Protein AF-C6I0G0-F1 (afdb_monomer)

Structure (mmCIF, N/CA/C/O backbone):
data_AF-C6I0G0-F1
#
_entry.id   AF-C6I0G0-F1
#
loop_
_atom_site.group_PDB
_atom_site.id
_atom_site.type_symbol
_atom_site.label_atom_id
_atom_site.label_alt_id
_atom_site.label_comp_id
_atom_site.label_asym_id
_atom_site.label_entity_id
_atom_site.label_seq_id
_atom_site.pdbx_PDB_ins_code
_atom_site.Cartn_x
_atom_site.Cartn_y
_atom_site.Cartn_z
_atom_site.occupancy
_atom_site.B_iso_or_equiv
_atom_site.auth_seq_id
_atom_site.auth_comp_id
_atom_site.auth_asym_id
_atom_site.auth_atom_id
_atom_site.pdbx_PDB_model_num
ATOM 1 N N . MET A 1 1 ? 32.672 -27.893 -0.783 1.00 41.75 1 MET A N 1
ATOM 2 C CA . MET A 1 1 ? 32.101 -26.667 -1.380 1.00 41.75 1 MET A CA 1
ATOM 3 C C . MET A 1 1 ? 30.596 -26.681 -1.154 1.00 41.75 1 MET A C 1
ATOM 5 O O . MET A 1 1 ? 29.932 -27.560 -1.688 1.00 41.75 1 MET A O 1
ATOM 9 N N . ASN A 1 2 ? 30.075 -25.814 -0.280 1.00 43.62 2 ASN A N 1
ATOM 10 C CA . ASN A 1 2 ? 28.666 -25.838 0.121 1.00 43.62 2 ASN A CA 1
ATOM 11 C C . ASN A 1 2 ? 27.775 -25.092 -0.877 1.00 43.62 2 ASN A C 1
ATOM 13 O O . ASN A 1 2 ? 28.069 -23.967 -1.260 1.00 43.62 2 ASN A O 1
ATOM 17 N N . ARG A 1 3 ? 26.679 -25.771 -1.233 1.00 48.81 3 ARG A N 1
ATOM 18 C CA . ARG A 1 3 ? 25.466 -25.313 -1.920 1.00 48.81 3 ARG A CA 1
ATOM 19 C C . ARG A 1 3 ? 25.091 -23.863 -1.590 1.00 48.81 3 ARG A C 1
ATOM 21 O O . ARG A 1 3 ? 24.459 -23.605 -0.567 1.00 48.81 3 ARG A O 1
ATOM 28 N N . GLU A 1 4 ? 25.357 -22.945 -2.506 1.00 53.69 4 GLU A N 1
ATOM 29 C CA . GLU A 1 4 ? 24.561 -21.726 -2.598 1.00 53.69 4 GLU A CA 1
ATOM 30 C C . GLU A 1 4 ? 23.249 -22.107 -3.282 1.00 53.69 4 GLU A C 1
ATOM 32 O O . GLU A 1 4 ? 23.177 -22.294 -4.497 1.00 53.69 4 GLU A O 1
ATOM 37 N N . ASN A 1 5 ? 22.218 -22.313 -2.459 1.00 48.84 5 ASN A N 1
ATOM 38 C CA . ASN A 1 5 ? 20.829 -22.406 -2.886 1.00 48.84 5 ASN A CA 1
ATOM 39 C C . ASN A 1 5 ? 20.459 -21.098 -3.601 1.00 48.84 5 ASN A C 1
ATOM 41 O O . ASN A 1 5 ? 19.950 -20.160 -2.988 1.00 48.84 5 ASN A O 1
ATOM 45 N N . SER A 1 6 ? 20.741 -21.028 -4.898 1.00 51.59 6 SER A N 1
ATOM 46 C CA . SER A 1 6 ? 20.237 -19.987 -5.780 1.00 51.59 6 SER A CA 1
ATOM 47 C C . SER A 1 6 ? 18.733 -20.197 -5.896 1.00 51.59 6 SER A C 1
ATOM 49 O O . SER A 1 6 ? 18.240 -21.009 -6.676 1.00 51.59 6 SER A O 1
ATO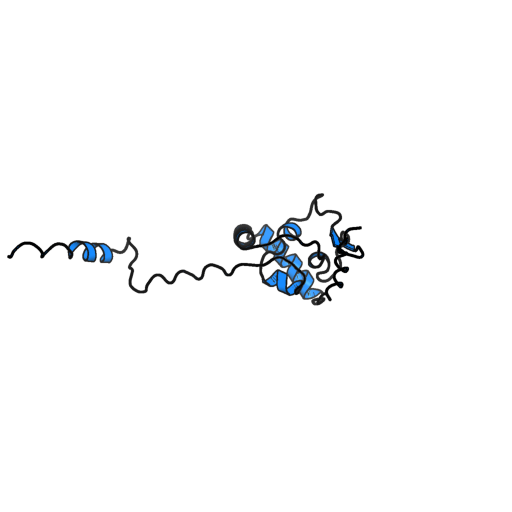M 51 N N . VAL A 1 7 ? 17.989 -19.502 -5.036 1.00 55.72 7 VAL A N 1
ATOM 52 C CA . VAL A 1 7 ? 16.538 -19.390 -5.164 1.00 55.72 7 VAL A CA 1
ATOM 53 C C . VAL A 1 7 ? 16.273 -18.903 -6.592 1.00 55.72 7 VAL A C 1
ATOM 55 O O . VAL A 1 7 ? 16.779 -17.836 -6.952 1.00 55.72 7 VAL A O 1
ATOM 58 N N . PRO A 1 8 ? 15.545 -19.669 -7.426 1.00 51.59 8 PRO A N 1
ATOM 59 C CA . PRO A 1 8 ? 15.304 -19.268 -8.802 1.00 51.59 8 PRO A CA 1
ATOM 60 C C . PRO A 1 8 ? 14.603 -17.903 -8.810 1.00 51.59 8 PRO A C 1
ATOM 62 O O . PRO A 1 8 ? 13.769 -17.641 -7.931 1.00 51.59 8 PRO A O 1
ATOM 65 N N . PRO A 1 9 ? 14.931 -17.017 -9.769 1.00 55.94 9 PRO A N 1
ATOM 66 C CA . PRO A 1 9 ? 14.287 -15.716 -9.871 1.00 55.94 9 PRO A CA 1
ATOM 67 C C . PRO A 1 9 ? 12.777 -15.933 -9.930 1.00 55.94 9 PRO A C 1
ATOM 69 O O . PRO A 1 9 ? 12.284 -16.696 -10.764 1.00 55.94 9 PRO A O 1
ATOM 72 N N . ARG A 1 10 ? 12.036 -15.308 -9.005 1.00 51.75 10 ARG A N 1
ATOM 73 C CA . ARG A 1 10 ? 10.578 -15.447 -8.983 1.00 51.75 10 ARG A CA 1
ATOM 74 C C . ARG A 1 10 ? 10.042 -15.003 -10.349 1.00 51.75 10 ARG A C 1
ATOM 76 O O . ARG A 1 10 ? 10.352 -13.880 -10.758 1.00 51.75 10 ARG A O 1
ATOM 83 N N . PRO A 1 11 ? 9.267 -15.847 -11.058 1.00 53.06 11 PRO A N 1
ATOM 84 C CA . PRO A 1 11 ? 8.688 -15.457 -12.334 1.00 53.06 11 PRO A CA 1
ATOM 85 C C . PRO A 1 11 ? 7.869 -14.189 -12.115 1.00 53.06 11 PRO A C 1
ATOM 87 O O . PRO A 1 11 ? 7.154 -14.082 -11.115 1.00 53.06 11 PRO A O 1
ATOM 90 N N . LYS A 1 12 ? 8.019 -13.210 -13.018 1.00 48.91 12 LYS A N 1
ATOM 91 C CA . LYS A 1 12 ? 7.300 -11.935 -12.940 1.00 48.91 12 LYS A CA 1
ATOM 92 C C . LYS A 1 12 ? 5.809 -12.264 -12.849 1.00 48.91 12 LYS A C 1
ATOM 94 O O . LYS A 1 12 ? 5.276 -12.815 -13.808 1.00 48.91 12 LYS A O 1
ATOM 99 N N . PRO A 1 13 ? 5.139 -11.989 -11.720 1.00 54.12 13 PRO A N 1
ATOM 100 C CA . PRO A 1 13 ? 3.741 -12.343 -11.598 1.00 54.12 13 PRO A CA 1
ATOM 101 C C . PRO A 1 13 ? 2.951 -11.512 -12.607 1.00 54.12 13 PRO A C 1
ATOM 103 O O . PRO A 1 13 ? 3.065 -10.282 -12.624 1.00 54.12 13 PRO A O 1
ATOM 106 N N . GLU A 1 14 ? 2.202 -12.205 -13.464 1.00 55.12 14 GLU A N 1
ATOM 107 C CA . GLU A 1 14 ? 1.294 -11.626 -14.451 1.00 55.12 14 GLU A CA 1
ATOM 108 C C . GLU A 1 14 ? 0.343 -10.669 -13.723 1.00 55.12 14 GLU A C 1
ATOM 110 O O . GLU A 1 14 ? -0.483 -11.068 -12.897 1.00 55.12 14 GLU A O 1
ATOM 115 N N . VAL A 1 15 ? 0.512 -9.373 -13.967 1.00 60.28 15 VAL A N 1
ATOM 116 C CA . VAL A 1 15 ? -0.318 -8.345 -13.345 1.00 60.28 15 VAL A CA 1
ATOM 117 C C . VAL A 1 15 ? -1.625 -8.316 -14.103 1.00 60.28 15 VAL A C 1
ATOM 119 O O . VAL A 1 15 ? -1.641 -7.955 -15.281 1.00 60.28 15 VAL A O 1
ATOM 122 N N . ARG A 1 16 ? -2.739 -8.627 -13.438 1.00 62.03 16 ARG A N 1
ATOM 123 C CA . ARG A 1 16 ? -4.055 -8.314 -13.993 1.00 62.03 16 ARG A CA 1
ATOM 124 C C . ARG A 1 16 ? -4.146 -6.795 -14.091 1.00 62.03 16 ARG A C 1
ATOM 126 O O . ARG A 1 16 ? -4.399 -6.151 -13.085 1.00 62.03 16 ARG A O 1
ATOM 133 N N . ARG A 1 17 ? -3.902 -6.220 -15.272 1.00 65.00 17 ARG A N 1
ATOM 134 C CA . ARG A 1 17 ? -4.018 -4.773 -15.495 1.00 65.00 17 ARG A CA 1
ATOM 135 C C . ARG A 1 17 ? -5.503 -4.407 -15.431 1.00 65.00 17 ARG A C 1
ATOM 137 O O . ARG A 1 17 ? -6.238 -4.764 -16.354 1.00 65.00 17 ARG A O 1
ATOM 144 N N . PRO A 1 18 ? -5.982 -3.761 -14.354 1.00 66.81 18 PRO A N 1
ATOM 145 C CA . PRO A 1 18 ? -7.368 -3.338 -14.305 1.00 66.81 18 PRO A CA 1
ATOM 146 C C . PRO A 1 18 ? -7.554 -2.171 -15.281 1.00 66.81 18 PRO A C 1
ATOM 148 O O . PRO A 1 18 ? -6.582 -1.559 -15.735 1.00 66.81 18 PRO A O 1
ATOM 151 N N . SER A 1 19 ? -8.798 -1.845 -15.630 1.00 73.31 19 SER A N 1
ATOM 152 C CA . SER A 1 19 ? -9.046 -0.711 -16.523 1.00 73.31 19 SER A CA 1
ATOM 153 C C . SER A 1 19 ? -8.448 0.581 -15.945 1.00 73.31 19 SER A C 1
ATOM 155 O O . SER A 1 19 ? -8.298 0.739 -14.724 1.00 73.31 19 SER A O 1
ATOM 157 N N . LEU A 1 20 ? -8.110 1.536 -16.818 1.00 73.50 20 LEU A N 1
ATOM 158 C CA . LEU A 1 20 ? -7.594 2.844 -16.394 1.00 73.50 20 LEU A CA 1
ATOM 159 C C . LEU A 1 20 ? -8.535 3.500 -15.371 1.00 73.50 20 LEU A C 1
ATOM 161 O O . LEU A 1 20 ? -8.082 3.991 -14.341 1.00 73.50 20 LEU A O 1
ATOM 165 N N . TRP A 1 21 ? -9.845 3.393 -15.592 1.00 71.00 21 TRP A N 1
ATOM 166 C CA . TRP A 1 21 ? -10.889 3.867 -14.684 1.00 71.00 21 TRP A CA 1
ATOM 167 C C . TRP A 1 21 ? -10.811 3.252 -13.288 1.00 71.00 21 TRP A C 1
ATOM 169 O O . TRP A 1 21 ? -10.857 3.971 -12.295 1.00 71.00 21 TRP A O 1
ATOM 179 N N 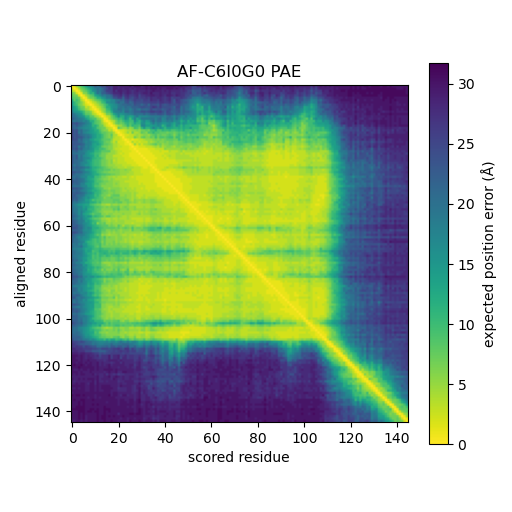. GLN A 1 22 ? -10.645 1.935 -13.198 1.00 72.69 22 GLN A N 1
ATOM 180 C CA . GLN A 1 22 ? -10.557 1.223 -11.924 1.00 72.69 22 GLN A CA 1
ATOM 181 C C . GLN A 1 22 ? -9.272 1.594 -11.166 1.00 72.69 22 GLN A C 1
ATOM 183 O O . GLN A 1 22 ? -9.273 1.753 -9.947 1.00 72.69 22 GLN A O 1
ATOM 188 N N . SER A 1 23 ? -8.199 1.861 -11.906 1.00 73.06 23 SER A N 1
ATOM 189 C CA . SER A 1 23 ? -6.915 2.308 -11.364 1.00 73.06 23 SER A CA 1
ATOM 190 C C . SER A 1 23 ? -6.955 3.736 -10.821 1.00 73.06 23 SER A C 1
ATOM 192 O O . SER A 1 23 ? -6.453 4.002 -9.725 1.00 73.06 23 SER A O 1
ATOM 194 N N . PHE A 1 24 ? -7.566 4.658 -11.572 1.00 78.25 24 PHE A N 1
ATOM 195 C CA . PHE A 1 24 ? -7.814 6.025 -11.118 1.00 78.25 24 PHE A CA 1
ATOM 196 C C . PHE A 1 24 ? -8.756 6.031 -9.916 1.00 78.25 24 PHE A C 1
ATOM 198 O O . PHE A 1 24 ? -8.432 6.640 -8.900 1.00 78.25 24 PHE A O 1
ATOM 205 N N . ALA A 1 25 ? -9.856 5.277 -9.976 1.00 80.56 25 ALA A N 1
ATOM 206 C CA . ALA A 1 25 ? -10.780 5.124 -8.858 1.00 80.56 25 ALA A CA 1
ATOM 207 C C . ALA A 1 25 ? -10.071 4.594 -7.601 1.00 80.56 25 ALA A C 1
ATOM 209 O O . ALA A 1 25 ? -10.291 5.125 -6.517 1.00 80.56 25 ALA A O 1
ATOM 210 N N . GLY A 1 26 ? -9.166 3.617 -7.732 1.00 79.56 26 GLY A N 1
ATOM 211 C CA . GLY A 1 26 ? -8.359 3.106 -6.622 1.00 79.56 26 GLY A CA 1
ATOM 212 C C . GLY A 1 26 ? -7.427 4.163 -6.016 1.00 79.56 26 GLY A C 1
ATOM 213 O O . GLY A 1 26 ? -7.381 4.318 -4.795 1.00 79.56 26 GLY A O 1
ATOM 214 N N . LYS A 1 27 ? -6.719 4.940 -6.849 1.00 82.81 27 LYS A N 1
ATOM 215 C CA . LYS A 1 27 ? -5.846 6.037 -6.386 1.00 82.81 27 LYS A CA 1
ATOM 216 C C . LYS A 1 27 ? -6.646 7.139 -5.678 1.00 82.81 27 LYS A C 1
ATOM 218 O O . LYS A 1 27 ? -6.295 7.516 -4.559 1.00 82.81 27 LYS A O 1
ATOM 223 N N . THR A 1 28 ? -7.748 7.587 -6.278 1.00 85.75 28 THR A N 1
ATOM 224 C CA . THR A 1 28 ? -8.635 8.614 -5.708 1.00 85.75 28 THR A CA 1
ATOM 225 C C . THR A 1 28 ? -9.283 8.133 -4.418 1.00 85.75 28 THR A C 1
ATOM 227 O O . THR A 1 28 ? -9.298 8.858 -3.427 1.00 85.75 28 THR A O 1
ATOM 230 N N . ARG A 1 29 ? -9.752 6.882 -4.380 1.00 89.56 29 ARG A N 1
ATOM 231 C CA . ARG A 1 29 ? -10.317 6.266 -3.178 1.00 89.56 29 ARG A CA 1
ATOM 232 C C . ARG A 1 29 ? -9.312 6.253 -2.032 1.00 89.56 29 ARG A C 1
ATOM 234 O O . ARG A 1 29 ? -9.674 6.613 -0.916 1.00 89.56 29 ARG A O 1
ATOM 241 N N . ARG A 1 30 ? -8.064 5.846 -2.284 1.00 89.19 30 ARG A N 1
ATOM 242 C CA . ARG A 1 30 ? -7.016 5.814 -1.248 1.00 89.19 30 ARG A CA 1
ATOM 243 C C . ARG A 1 30 ? -6.706 7.214 -0.736 1.00 89.19 30 ARG A C 1
ATOM 245 O O . ARG A 1 30 ? -6.667 7.409 0.474 1.00 89.19 30 ARG A O 1
ATOM 252 N N . ALA A 1 31 ? -6.568 8.189 -1.635 1.00 89.69 31 ALA A N 1
ATOM 253 C CA . ALA A 1 31 ? -6.378 9.585 -1.253 1.00 89.69 31 ALA A CA 1
ATOM 254 C C . ALA A 1 31 ? -7.548 10.099 -0.394 1.00 89.69 31 ALA A C 1
ATOM 256 O O . ALA A 1 31 ? -7.326 10.638 0.687 1.00 89.69 31 ALA A O 1
ATOM 257 N N . PHE A 1 32 ? -8.789 9.842 -0.815 1.00 92.19 32 PHE A N 1
ATOM 258 C CA . PHE A 1 32 ? -9.989 10.217 -0.072 1.00 92.19 32 PHE A CA 1
ATOM 259 C C . PHE A 1 32 ? -10.047 9.562 1.315 1.00 92.19 32 PHE A C 1
ATOM 261 O O . PHE A 1 32 ? -10.320 10.238 2.301 1.00 92.19 32 PHE A O 1
ATOM 268 N N . LEU A 1 33 ? -9.757 8.263 1.431 1.00 90.62 33 LEU A N 1
ATOM 269 C CA . LEU A 1 33 ? -9.774 7.567 2.722 1.00 90.62 33 LEU A CA 1
ATOM 270 C C . LEU A 1 33 ? -8.702 8.092 3.679 1.00 90.62 33 LEU A C 1
ATOM 272 O O . LEU A 1 33 ? -8.993 8.273 4.859 1.00 90.62 33 LEU A O 1
ATOM 276 N N . CYS A 1 34 ? -7.498 8.374 3.179 1.00 90.75 34 CYS A N 1
ATOM 277 C CA . CYS A 1 34 ? -6.433 8.963 3.987 1.00 90.75 34 CYS A CA 1
ATOM 278 C C . CYS A 1 34 ? -6.773 10.381 4.470 1.00 90.75 34 CYS A C 1
ATOM 280 O O . CYS A 1 34 ? -6.392 10.731 5.581 1.00 90.75 34 CYS A O 1
ATOM 282 N N . LEU A 1 35 ? -7.488 11.178 3.667 1.00 90.06 35 LEU A N 1
ATOM 283 C CA . LEU A 1 35 ? -7.845 12.559 4.012 1.00 90.06 35 LEU A CA 1
ATOM 284 C C . LEU A 1 35 ? -9.099 12.654 4.894 1.00 90.06 35 LEU A C 1
ATOM 286 O O . LEU A 1 35 ? -9.098 13.367 5.890 1.00 90.06 35 LEU A O 1
ATOM 290 N N . PHE A 1 36 ? -10.168 11.932 4.548 1.00 91.94 36 PHE A N 1
ATOM 291 C CA . PHE A 1 36 ? -11.488 12.097 5.170 1.00 91.94 36 PHE A CA 1
ATOM 292 C C . PHE A 1 36 ? -11.830 11.026 6.208 1.00 91.94 36 PHE A C 1
ATOM 294 O O . PHE A 1 36 ? -12.748 11.215 7.005 1.00 91.94 36 PHE A O 1
ATOM 301 N N . ARG A 1 37 ? -11.151 9.870 6.201 1.00 91.88 37 ARG A N 1
ATOM 302 C CA . ARG A 1 37 ? -11.451 8.753 7.118 1.00 91.88 37 ARG A CA 1
ATOM 303 C C . ARG A 1 37 ? -10.185 8.129 7.725 1.00 91.88 37 ARG A C 1
ATOM 305 O O . ARG A 1 37 ? -10.024 6.906 7.647 1.00 91.88 37 ARG A O 1
ATOM 312 N N . PRO A 1 38 ? -9.323 8.911 8.401 1.00 90.31 38 PRO A N 1
ATOM 313 C CA . PRO A 1 38 ? -8.086 8.394 8.991 1.00 90.31 38 PRO A CA 1
ATOM 314 C C . PRO A 1 38 ? -8.340 7.244 9.977 1.00 90.31 38 PRO A C 1
ATOM 316 O O . PRO A 1 38 ? -7.631 6.244 9.943 1.00 90.31 38 PRO A O 1
ATOM 319 N N . SER A 1 39 ? -9.418 7.297 10.769 1.00 88.12 39 SER A N 1
ATOM 320 C CA . SER A 1 39 ? -9.779 6.218 11.702 1.00 88.12 39 SER A CA 1
ATOM 321 C C 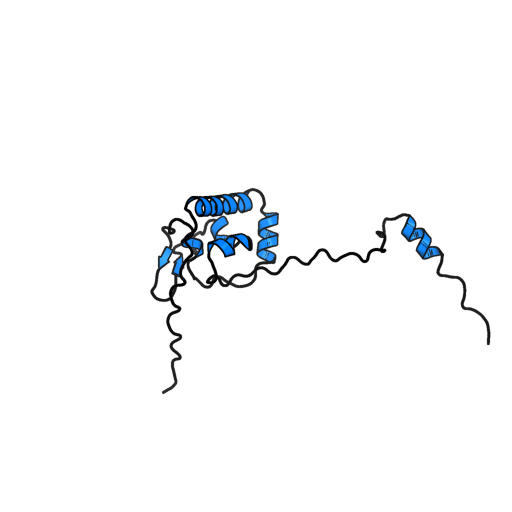. SER A 1 39 ? -10.113 4.893 11.006 1.00 88.12 39 SER A C 1
ATOM 323 O O . SER A 1 39 ? -9.885 3.827 11.568 1.00 88.12 39 SER A O 1
ATOM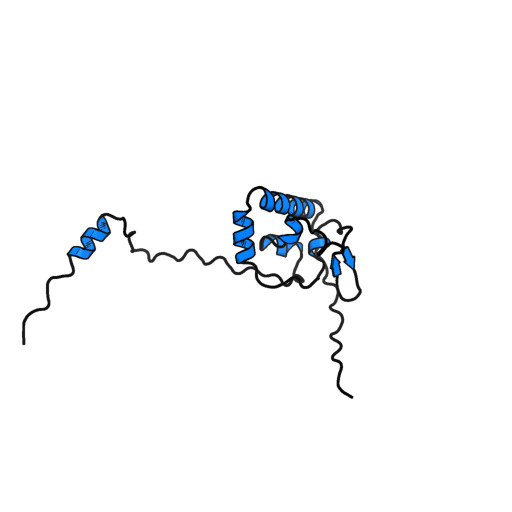 325 N N . TYR A 1 40 ? -10.661 4.929 9.784 1.00 89.38 40 TYR A N 1
ATOM 326 C CA . TYR A 1 40 ? -10.900 3.712 8.999 1.00 89.38 40 TYR A CA 1
ATOM 327 C C . TYR A 1 40 ? -9.586 3.120 8.491 1.00 89.38 40 TYR A C 1
ATOM 329 O O . TYR A 1 40 ? -9.403 1.902 8.525 1.00 89.38 40 TYR A O 1
ATOM 337 N N . VAL A 1 41 ? -8.683 3.985 8.021 1.00 91.12 41 VAL A N 1
ATOM 338 C CA . VAL A 1 41 ? -7.358 3.578 7.548 1.00 91.12 41 VAL A CA 1
ATOM 339 C C . VAL A 1 41 ? -6.575 2.951 8.696 1.00 91.12 41 VAL A C 1
ATOM 341 O O . VAL A 1 41 ? -6.094 1.836 8.539 1.00 91.12 41 VAL A O 1
ATOM 344 N N . GLN A 1 42 ? -6.562 3.586 9.869 1.00 90.31 42 GLN A N 1
ATOM 345 C CA . GLN A 1 42 ? -5.884 3.078 11.060 1.00 90.31 42 GLN A CA 1
ATOM 346 C C . GLN A 1 42 ? -6.388 1.685 11.466 1.00 90.31 42 GLN A C 1
ATOM 348 O O . GLN A 1 42 ? -5.605 0.742 11.511 1.00 90.31 42 GLN A O 1
ATOM 353 N N . LYS A 1 43 ? -7.709 1.512 11.615 1.00 90.75 43 LYS A N 1
ATOM 354 C CA . LYS A 1 43 ? -8.325 0.203 11.918 1.00 90.75 43 LYS A CA 1
ATOM 355 C C . LYS A 1 43 ? -8.039 -0.866 10.869 1.00 90.75 43 LYS A C 1
ATOM 357 O O . LYS A 1 43 ? -8.138 -2.060 11.138 1.00 90.75 43 LYS A O 1
ATOM 362 N N . SER A 1 44 ? -7.805 -0.466 9.625 1.00 90.19 44 SER A N 1
ATOM 363 C CA . SER A 1 44 ? -7.494 -1.422 8.564 1.00 90.19 44 SER A CA 1
ATOM 364 C C . SER A 1 44 ? -6.006 -1.762 8.536 1.00 90.19 44 SER A C 1
ATOM 366 O O . SER A 1 44 ? -5.677 -2.920 8.317 1.00 90.19 44 SER A O 1
ATOM 368 N N . ILE A 1 45 ? -5.128 -0.808 8.859 1.00 90.06 45 ILE A N 1
ATOM 369 C CA . ILE A 1 45 ? -3.696 -1.047 9.081 1.00 90.06 45 ILE A CA 1
ATOM 370 C C . ILE A 1 45 ? -3.475 -1.964 10.291 1.00 90.06 45 ILE A C 1
ATOM 372 O O . ILE A 1 45 ? -2.632 -2.846 10.216 1.00 90.06 45 ILE A O 1
ATOM 376 N N . GLU A 1 46 ? -4.251 -1.819 11.364 1.00 90.00 46 GLU A N 1
ATOM 377 C CA . GLU A 1 46 ? -4.183 -2.706 12.541 1.00 90.00 46 GLU A CA 1
ATOM 378 C C . GLU A 1 46 ? -4.532 -4.163 12.213 1.00 90.00 46 GLU A C 1
ATOM 380 O O . GLU A 1 46 ? -3.988 -5.081 12.812 1.00 90.00 46 GLU A O 1
ATOM 385 N N . ARG A 1 47 ? -5.413 -4.380 11.230 1.00 89.94 47 ARG A N 1
ATOM 386 C CA . ARG A 1 47 ? -5.788 -5.714 10.728 1.00 89.94 47 ARG A CA 1
ATOM 387 C C . ARG A 1 47 ? -4.881 -6.209 9.604 1.00 89.94 47 ARG A C 1
ATOM 389 O O . ARG A 1 47 ? -5.108 -7.286 9.053 1.00 89.94 47 ARG A O 1
ATOM 396 N N . ARG A 1 48 ? -3.922 -5.385 9.179 1.00 91.75 48 ARG A N 1
ATOM 397 C CA . ARG A 1 48 ? -3.024 -5.699 8.075 1.00 91.75 48 ARG A CA 1
ATOM 398 C C . ARG A 1 48 ? -1.837 -6.474 8.615 1.00 91.75 48 ARG A C 1
ATOM 400 O O . ARG A 1 48 ? -1.070 -5.974 9.430 1.00 91.75 48 ARG A O 1
ATOM 407 N N . GLU A 1 49 ? -1.645 -7.654 8.058 1.00 91.31 49 GLU A N 1
ATOM 408 C CA . GLU A 1 49 ? -0.550 -8.548 8.395 1.00 91.31 49 GLU A CA 1
ATOM 409 C C . GLU A 1 49 ? 0.424 -8.677 7.222 1.00 91.31 49 GLU A C 1
ATOM 411 O O . GLU A 1 49 ? 0.055 -8.547 6.047 1.00 91.31 49 GLU A O 1
ATOM 416 N N . GLY A 1 50 ? 1.682 -8.960 7.557 1.00 90.38 50 GLY A N 1
ATOM 417 C CA . GLY A 1 50 ? 2.776 -9.100 6.604 1.00 90.38 50 GLY A CA 1
ATOM 418 C C . GLY A 1 50 ? 3.521 -7.796 6.321 1.00 90.38 50 GLY A C 1
ATOM 419 O O . GLY A 1 50 ? 3.231 -6.731 6.864 1.00 90.38 50 GLY A O 1
ATOM 420 N N . GLU A 1 51 ? 4.511 -7.901 5.444 1.00 89.69 51 GLU A N 1
ATOM 421 C CA . GLU A 1 51 ? 5.411 -6.812 5.073 1.00 89.69 51 GLU A CA 1
ATOM 422 C C . GLU A 1 51 ? 5.481 -6.635 3.556 1.00 89.69 51 GLU A C 1
ATOM 424 O O . GLU A 1 51 ? 5.064 -7.504 2.789 1.00 89.69 51 GLU A O 1
ATOM 429 N N . CYS A 1 52 ? 6.015 -5.499 3.104 1.00 88.31 52 CYS A N 1
ATOM 430 C CA . CYS A 1 52 ? 6.195 -5.234 1.681 1.00 88.31 52 CYS A CA 1
ATOM 431 C C . CYS A 1 52 ? 7.275 -6.158 1.093 1.00 88.31 52 CYS A C 1
ATOM 433 O O . CYS A 1 52 ? 8.460 -5.958 1.335 1.00 88.31 52 CYS A O 1
ATOM 435 N N . ASN A 1 53 ? 6.883 -7.103 0.236 1.00 88.00 53 ASN A N 1
ATOM 436 C CA . ASN A 1 53 ? 7.805 -8.003 -0.471 1.00 88.00 53 ASN A CA 1
ATOM 437 C C . ASN A 1 53 ? 8.430 -7.408 -1.747 1.00 88.00 53 ASN A C 1
ATOM 439 O O . ASN A 1 53 ? 8.947 -8.156 -2.577 1.00 88.00 53 ASN A O 1
ATOM 443 N N . MET A 1 54 ? 8.334 -6.087 -1.948 1.00 86.88 54 MET A N 1
ATOM 444 C CA . MET A 1 54 ? 8.888 -5.394 -3.119 1.00 86.88 54 MET A CA 1
ATOM 445 C C . MET A 1 54 ? 8.431 -5.987 -4.471 1.00 86.88 54 MET A C 1
ATOM 447 O O . MET A 1 54 ? 9.163 -5.987 -5.459 1.00 86.88 54 MET A O 1
ATOM 451 N N . CYS A 1 55 ? 7.185 -6.476 -4.541 1.00 86.12 55 CYS A N 1
ATOM 452 C CA . CYS A 1 55 ? 6.601 -7.018 -5.775 1.00 86.12 55 CYS A CA 1
ATOM 453 C C . CYS A 1 55 ? 6.324 -5.957 -6.856 1.00 86.12 55 CYS A C 1
ATOM 455 O O . CYS A 1 55 ? 6.088 -6.302 -8.011 1.00 86.12 55 CYS A O 1
ATOM 457 N N . GLY A 1 56 ? 6.291 -4.670 -6.489 1.00 87.00 56 GLY A N 1
ATOM 458 C CA . GLY A 1 56 ? 6.060 -3.548 -7.407 1.00 87.00 56 GLY A CA 1
ATOM 459 C C . GLY A 1 56 ? 4.619 -3.390 -7.896 1.00 87.00 56 GLY A C 1
ATOM 460 O O . GLY A 1 56 ? 4.323 -2.417 -8.581 1.00 87.00 56 GLY A O 1
ATOM 461 N N . GLN A 1 57 ? 3.702 -4.285 -7.523 1.00 87.31 57 GLN A N 1
ATOM 462 C CA . GLN A 1 57 ? 2.346 -4.302 -8.078 1.00 87.31 57 GLN A CA 1
ATOM 463 C C . GLN A 1 57 ? 1.539 -3.046 -7.784 1.00 87.31 57 GLN A C 1
ATOM 465 O O . GLN A 1 57 ? 0.862 -2.524 -8.664 1.00 87.31 57 GLN A O 1
ATOM 470 N N . CYS A 1 58 ? 1.659 -2.504 -6.571 1.00 87.31 58 CYS A N 1
ATOM 471 C CA . CYS A 1 58 ? 0.991 -1.262 -6.193 1.00 87.31 58 CYS A CA 1
ATOM 472 C C . CYS A 1 58 ? 1.402 -0.071 -7.079 1.00 87.31 58 CYS A C 1
ATOM 474 O O . CYS A 1 58 ? 0.600 0.833 -7.313 1.00 87.31 58 CYS A O 1
ATOM 476 N N . CYS A 1 59 ? 2.624 -0.094 -7.621 1.00 87.56 59 CYS A N 1
ATOM 477 C CA . CYS A 1 59 ? 3.143 0.914 -8.540 1.00 87.56 59 CYS A CA 1
ATOM 478 C C . CYS A 1 59 ? 2.692 0.705 -9.992 1.00 87.56 59 CYS A C 1
ATOM 480 O O . CYS A 1 59 ? 2.798 1.646 -10.772 1.0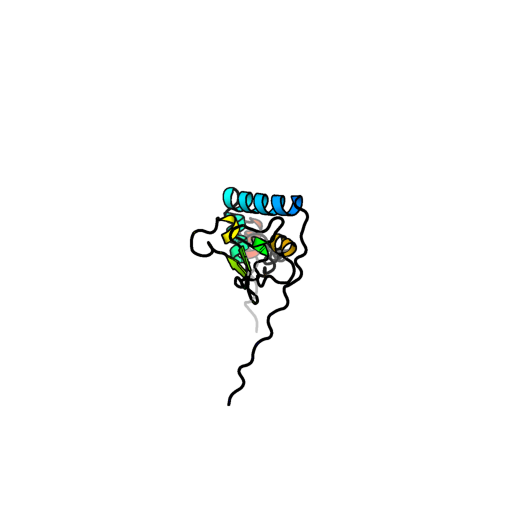0 87.56 59 CYS A O 1
ATOM 482 N N . ARG A 1 60 ? 2.186 -0.483 -10.349 1.00 84.62 60 ARG A N 1
ATOM 483 C CA . ARG A 1 60 ? 1.732 -0.841 -11.708 1.00 84.62 60 ARG A CA 1
ATOM 484 C C . ARG A 1 60 ? 0.215 -0.781 -11.885 1.00 84.62 60 ARG A C 1
ATOM 486 O O . ARG A 1 60 ? -0.304 -1.138 -12.938 1.00 84.62 60 ARG A O 1
ATOM 493 N N . ILE A 1 61 ? -0.518 -0.337 -10.859 1.00 81.44 61 ILE A N 1
ATOM 494 C CA . ILE A 1 61 ? -1.979 -0.199 -10.922 1.00 81.44 61 ILE A CA 1
ATOM 495 C C . ILE A 1 61 ? -2.343 0.891 -11.948 1.00 81.44 61 ILE A C 1
ATOM 497 O O . ILE A 1 61 ? -2.261 2.096 -11.664 1.00 81.44 61 ILE A O 1
ATOM 501 N N . GLY A 1 62 ? -2.772 0.451 -13.132 1.00 77.81 62 GLY A N 1
ATOM 502 C CA . GLY A 1 62 ? -3.200 1.277 -14.262 1.00 77.81 62 GLY A CA 1
ATOM 503 C C . GLY A 1 62 ? -2.045 1.786 -15.100 1.00 77.81 62 GLY A C 1
ATOM 504 O O . GLY A 1 62 ? -1.658 1.150 -16.073 1.00 77.81 62 GLY A O 1
ATOM 505 N N . ILE A 1 63 ? -1.530 2.955 -14.721 1.00 78.81 63 ILE A N 1
ATOM 506 C CA . ILE A 1 63 ? -0.340 3.563 -15.323 1.00 78.81 63 ILE A CA 1
ATOM 507 C C . ILE A 1 63 ? 0.832 3.303 -14.382 1.00 78.81 63 ILE A C 1
ATOM 509 O O . ILE A 1 63 ? 0.716 3.563 -13.175 1.00 78.81 63 ILE A O 1
ATOM 513 N N . ASP A 1 64 ? 1.930 2.801 -14.946 1.00 83.38 64 ASP A N 1
ATOM 514 C CA . ASP A 1 64 ? 3.172 2.540 -14.225 1.00 83.38 64 ASP A CA 1
ATOM 515 C C . ASP A 1 64 ? 3.679 3.836 -13.566 1.00 83.38 64 ASP A C 1
ATOM 517 O O . ASP A 1 64 ? 3.767 4.899 -14.182 1.00 83.38 64 ASP A O 1
ATOM 521 N N . CYS A 1 65 ? 3.976 3.756 -12.271 1.00 87.56 65 CYS A N 1
ATOM 522 C CA . CYS A 1 65 ? 4.498 4.873 -11.497 1.00 87.56 65 CYS A CA 1
ATOM 523 C C . CYS A 1 65 ? 5.866 5.313 -12.051 1.00 87.56 65 CYS A C 1
ATOM 525 O O . CYS A 1 65 ? 6.743 4.463 -12.205 1.00 87.56 65 CYS A O 1
ATOM 527 N N . PRO A 1 66 ? 6.125 6.619 -12.241 1.00 87.75 66 PRO A N 1
ATOM 528 C CA . PRO A 1 66 ? 7.418 7.104 -12.741 1.00 87.75 66 PRO A CA 1
ATOM 529 C C . PRO A 1 66 ? 8.587 6.832 -11.778 1.00 87.75 66 PRO A C 1
ATOM 531 O O . PRO A 1 66 ? 9.752 6.916 -12.158 1.00 87.75 66 PRO A O 1
ATOM 534 N N . PHE A 1 67 ? 8.289 6.511 -10.515 1.00 89.94 67 PHE A N 1
ATOM 535 C CA . PHE A 1 67 ? 9.279 6.172 -9.492 1.00 89.94 67 PHE A CA 1
ATOM 536 C C . PHE A 1 67 ? 9.525 4.661 -9.354 1.00 89.94 67 PHE A C 1
ATOM 538 O O . PHE A 1 67 ? 10.211 4.253 -8.414 1.00 89.94 67 PHE A O 1
ATOM 545 N N . LEU A 1 68 ? 8.928 3.836 -10.219 1.00 90.00 68 LEU A N 1
ATOM 546 C CA . LEU A 1 68 ? 9.129 2.390 -10.241 1.00 90.00 68 LEU A CA 1
ATOM 547 C C . LEU A 1 68 ? 10.408 2.040 -11.008 1.00 90.00 68 LEU A C 1
ATOM 549 O O . LEU A 1 68 ? 10.539 2.358 -12.185 1.00 90.00 68 LEU A O 1
ATOM 553 N N . GLU A 1 69 ? 11.309 1.324 -10.349 1.00 88.56 69 GLU A N 1
ATOM 554 C CA . GLU A 1 69 ? 12.474 0.683 -10.954 1.00 88.56 69 GLU A CA 1
ATOM 555 C C . GLU A 1 69 ? 12.239 -0.827 -10.978 1.00 88.56 69 GLU A C 1
ATOM 557 O O . GLU A 1 69 ? 11.940 -1.448 -9.955 1.00 88.56 69 GLU A O 1
ATOM 562 N N . LEU A 1 70 ? 12.328 -1.425 -12.163 1.00 85.25 70 LEU A N 1
ATOM 563 C CA . LEU A 1 70 ? 12.194 -2.866 -12.338 1.00 85.25 70 LEU A CA 1
ATOM 564 C C . LEU A 1 70 ? 13.589 -3.467 -12.470 1.00 85.25 70 LEU A C 1
ATOM 566 O O . LEU A 1 70 ? 14.297 -3.178 -13.431 1.00 85.25 70 LEU A O 1
ATOM 570 N N . HIS A 1 71 ? 13.958 -4.322 -11.521 1.00 83.38 71 HIS A N 1
ATOM 571 C CA . HIS A 1 71 ? 15.138 -5.171 -11.622 1.00 83.38 71 HIS A CA 1
ATOM 572 C C . HIS A 1 71 ? 14.724 -6.576 -12.074 1.00 83.38 71 HIS A C 1
ATOM 574 O O . HIS A 1 71 ? 13.538 -6.916 -12.128 1.00 83.38 71 HIS A O 1
ATOM 580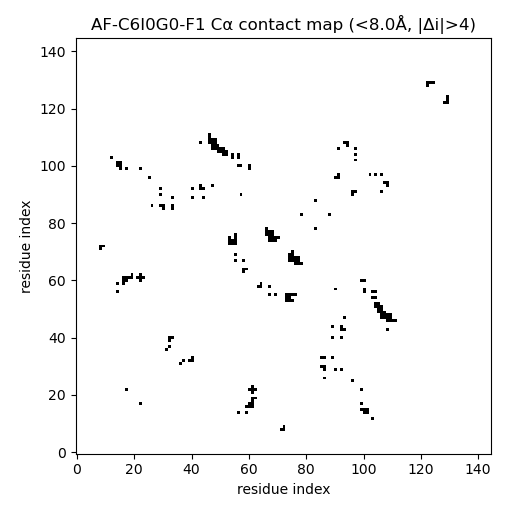 N N . GLU A 1 72 ? 15.703 -7.412 -12.408 1.00 77.81 72 GLU A N 1
ATOM 581 C CA . GLU A 1 72 ? 15.452 -8.771 -12.898 1.00 77.81 72 GLU A CA 1
ATOM 582 C C . GLU A 1 72 ? 14.707 -9.640 -11.874 1.00 77.81 72 GLU A C 1
ATOM 584 O O . GLU A 1 72 ? 13.857 -10.445 -12.249 1.00 77.81 72 GLU A O 1
ATOM 589 N N . THR A 1 73 ? 14.982 -9.432 -10.581 1.00 75.06 73 THR A N 1
ATOM 590 C CA . THR A 1 73 ? 14.494 -10.277 -9.478 1.00 75.06 73 THR A CA 1
ATOM 591 C C . THR A 1 73 ? 13.503 -9.590 -8.536 1.00 75.06 73 THR A C 1
ATOM 593 O O . THR A 1 73 ? 12.801 -10.270 -7.785 1.00 75.06 73 THR A O 1
ATOM 596 N N . HIS A 1 74 ? 13.436 -8.256 -8.542 1.00 78.94 74 HIS A N 1
ATOM 597 C CA . HIS A 1 74 ? 12.603 -7.471 -7.627 1.00 78.94 74 HIS A CA 1
ATOM 598 C C . HIS A 1 74 ? 12.238 -6.104 -8.221 1.00 78.94 74 HIS A C 1
ATOM 600 O O . HIS A 1 74 ? 12.837 -5.654 -9.197 1.00 78.94 74 HIS A O 1
ATOM 606 N N . ALA A 1 75 ? 11.256 -5.425 -7.628 1.00 87.44 75 ALA A N 1
ATOM 607 C CA . ALA A 1 75 ? 10.890 -4.064 -7.998 1.00 87.44 75 ALA A CA 1
ATOM 608 C C . ALA A 1 75 ? 11.225 -3.093 -6.866 1.00 87.44 75 ALA A C 1
ATOM 610 O O . ALA A 1 75 ? 10.955 -3.361 -5.698 1.00 87.44 75 ALA A O 1
ATOM 611 N N . ARG A 1 76 ? 11.773 -1.932 -7.203 1.00 88.19 76 ARG A N 1
ATOM 612 C CA . ARG A 1 76 ? 12.173 -0.909 -6.242 1.00 88.19 76 ARG A CA 1
ATOM 613 C C . ARG A 1 76 ? 11.370 0.366 -6.467 1.00 88.19 76 ARG A C 1
ATOM 615 O O . ARG A 1 76 ? 11.075 0.752 -7.592 1.00 88.19 76 ARG A O 1
ATOM 622 N N . CYS A 1 77 ? 11.005 1.039 -5.379 1.00 89.62 77 CYS A N 1
ATOM 623 C CA . CYS A 1 77 ? 10.450 2.388 -5.441 1.00 89.62 77 CYS A CA 1
ATOM 624 C C . CYS A 1 77 ? 11.555 3.395 -5.109 1.00 89.62 77 CYS A C 1
ATOM 626 O O . CYS A 1 77 ? 12.102 3.373 -4.005 1.00 89.62 77 CYS A O 1
ATOM 628 N N . ARG A 1 78 ? 11.860 4.305 -6.040 1.00 91.31 78 ARG A N 1
ATOM 629 C CA . ARG A 1 78 ? 12.925 5.316 -5.889 1.00 91.31 78 ARG A CA 1
ATOM 630 C C . ARG A 1 78 ? 12.752 6.195 -4.657 1.00 91.31 78 ARG A C 1
ATOM 632 O O . ARG A 1 78 ? 13.722 6.561 -4.007 1.00 91.31 78 ARG A O 1
ATOM 639 N N . ILE A 1 79 ? 11.501 6.494 -4.317 1.00 91.94 79 ILE A N 1
ATOM 640 C CA . ILE A 1 79 ? 11.137 7.370 -3.199 1.00 91.94 79 ILE A CA 1
ATOM 641 C C . ILE A 1 79 ? 10.666 6.599 -1.962 1.00 91.94 79 ILE A C 1
ATOM 643 O O . ILE A 1 79 ? 10.031 7.187 -1.088 1.00 91.94 79 ILE A O 1
ATOM 647 N N . TYR A 1 80 ? 10.957 5.293 -1.868 1.00 87.44 80 TYR A N 1
ATOM 648 C CA . TYR A 1 80 ? 10.415 4.432 -0.809 1.00 87.44 80 TYR A CA 1
ATOM 649 C C . TYR A 1 80 ? 10.667 4.984 0.604 1.00 87.44 80 TYR A C 1
ATOM 651 O O . TYR A 1 80 ? 9.751 4.983 1.431 1.00 87.44 80 TYR A O 1
ATOM 659 N N . HIS A 1 81 ? 11.872 5.513 0.836 1.00 86.88 81 HIS A N 1
ATOM 660 C CA . HIS A 1 81 ? 12.282 6.167 2.086 1.00 86.88 81 HIS A CA 1
ATOM 661 C C . HIS A 1 81 ? 12.370 7.699 1.985 1.00 86.88 81 HIS A C 1
ATOM 663 O O . HIS A 1 81 ? 12.481 8.362 3.006 1.00 86.88 81 HIS A O 1
ATOM 669 N N . MET A 1 82 ? 12.304 8.264 0.774 1.00 86.94 82 MET A N 1
ATOM 670 C CA . MET A 1 82 ? 12.531 9.699 0.535 1.00 86.94 82 MET A CA 1
ATOM 671 C C . MET A 1 82 ? 11.261 10.548 0.668 1.00 86.94 82 MET A C 1
ATOM 673 O O . MET A 1 82 ? 11.350 11.766 0.754 1.00 86.94 82 MET A O 1
ATOM 677 N N . GLY A 1 83 ? 10.079 9.925 0.649 1.00 85.94 83 GLY A N 1
ATOM 678 C CA . GLY A 1 83 ? 8.814 10.654 0.760 1.00 85.94 83 GLY A CA 1
ATOM 679 C C . GLY A 1 83 ? 7.692 10.015 -0.039 1.00 85.94 83 GLY A C 1
ATOM 680 O O . GLY A 1 83 ? 7.156 10.615 -0.969 1.00 85.94 83 GLY A O 1
ATOM 681 N N . ARG A 1 84 ? 7.315 8.777 0.301 1.00 90.44 84 ARG A N 1
ATOM 682 C CA . ARG A 1 84 ? 6.112 8.173 -0.286 1.00 90.44 84 ARG A CA 1
ATOM 683 C C . ARG A 1 84 ? 4.888 9.019 0.088 1.00 90.44 84 ARG A C 1
ATOM 685 O O . ARG A 1 84 ? 4.738 9.336 1.263 1.00 90.44 84 ARG A O 1
ATOM 692 N N . PRO A 1 85 ? 3.974 9.331 -0.841 1.00 89.06 85 PRO A N 1
ATOM 693 C CA . PRO A 1 85 ? 2.711 9.967 -0.480 1.00 89.06 85 PRO A CA 1
ATOM 694 C C . PRO A 1 85 ? 1.928 9.114 0.525 1.00 89.06 85 PRO A C 1
ATOM 696 O O . PRO A 1 85 ? 1.955 7.885 0.432 1.00 89.06 85 PRO A O 1
ATOM 699 N N . THR A 1 86 ? 1.173 9.741 1.429 1.00 90.06 86 THR A N 1
ATOM 700 C CA . THR A 1 86 ? 0.311 9.060 2.415 1.00 90.06 86 THR A CA 1
ATOM 701 C C . THR A 1 86 ? -0.515 7.899 1.838 1.00 90.06 86 THR A C 1
ATOM 703 O O . THR A 1 86 ? -0.449 6.807 2.403 1.00 90.06 86 THR A O 1
ATOM 706 N N . PRO A 1 87 ? -1.218 8.030 0.690 1.00 89.44 87 PRO A N 1
ATOM 707 C CA . PRO A 1 87 ? -1.965 6.903 0.119 1.00 89.44 87 PRO A CA 1
ATOM 708 C C . PRO A 1 87 ? -1.074 5.740 -0.346 1.00 89.44 87 PRO A C 1
ATOM 710 O O . PRO A 1 87 ? -1.510 4.591 -0.326 1.00 89.44 87 PRO A O 1
ATOM 713 N N . CYS A 1 88 ? 0.175 6.008 -0.741 1.00 89.75 88 CYS A N 1
ATOM 714 C CA . CYS A 1 88 ? 1.150 4.975 -1.100 1.00 89.75 88 CYS A CA 1
ATOM 715 C C . CYS A 1 88 ? 1.743 4.287 0.138 1.00 89.75 88 CYS A C 1
ATOM 717 O O . CYS A 1 88 ? 2.084 3.109 0.070 1.00 89.75 88 CYS A O 1
ATOM 719 N N . GLN A 1 89 ? 1.880 5.004 1.259 1.00 89.75 89 GLN A N 1
ATOM 720 C CA . GLN A 1 89 ? 2.324 4.433 2.538 1.00 89.75 89 GLN A CA 1
ATOM 721 C C . GLN A 1 89 ? 1.238 3.565 3.184 1.00 89.75 89 GLN A C 1
ATOM 723 O O . GLN A 1 89 ? 1.523 2.498 3.727 1.00 89.75 89 GLN A O 1
ATOM 728 N N . ALA A 1 90 ? -0.014 4.013 3.094 1.00 90.00 90 ALA A N 1
ATOM 729 C CA . ALA A 1 90 ? -1.167 3.306 3.634 1.00 90.00 90 ALA A CA 1
ATOM 730 C C . ALA A 1 90 ? -1.561 2.076 2.801 1.00 90.00 90 ALA A C 1
ATOM 732 O O . ALA A 1 90 ? -2.379 1.284 3.252 1.00 90.00 90 ALA A O 1
ATOM 733 N N . PHE A 1 91 ? -0.991 1.890 1.605 1.00 90.62 91 PHE A N 1
ATOM 734 C CA . PHE A 1 91 ? -1.296 0.745 0.754 1.00 90.62 91 PHE A CA 1
ATOM 735 C C . PHE A 1 91 ? -0.739 -0.571 1.333 1.00 90.62 91 PHE A C 1
ATOM 737 O O . PHE A 1 91 ? 0.422 -0.602 1.748 1.00 90.62 91 PHE A O 1
ATOM 744 N N . PRO A 1 92 ? -1.494 -1.682 1.268 1.00 92.19 92 PRO A N 1
ATOM 745 C CA . PRO A 1 92 ? -2.931 -1.753 0.981 1.00 92.19 92 PRO A CA 1
ATOM 746 C C . PRO A 1 92 ? -3.743 -1.229 2.175 1.00 92.19 92 PRO A C 1
ATOM 748 O O . PRO A 1 92 ? -3.382 -1.507 3.320 1.00 92.19 92 PRO A O 1
ATOM 751 N N . ILE A 1 93 ? -4.833 -0.496 1.909 1.00 91.94 93 ILE A N 1
ATOM 752 C CA . ILE A 1 93 ? -5.740 -0.0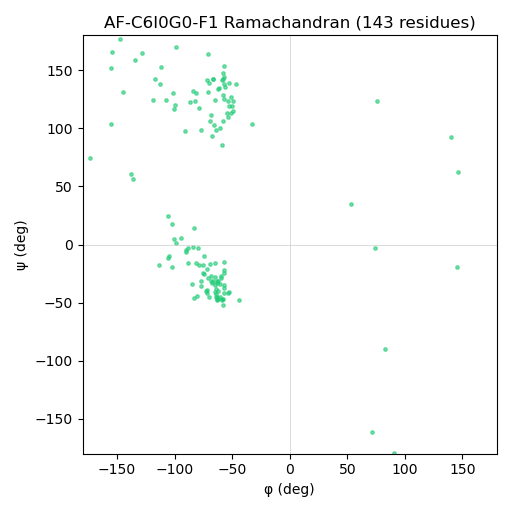05 2.956 1.00 91.94 93 ILE A CA 1
ATOM 753 C C . ILE A 1 93 ? -6.697 -1.118 3.369 1.00 91.94 93 ILE A C 1
ATOM 755 O O . ILE A 1 93 ? -6.922 -1.307 4.553 1.00 91.94 93 ILE A O 1
ATOM 759 N N . ASP A 1 94 ? -7.274 -1.855 2.419 1.00 89.75 94 ASP A N 1
ATOM 760 C CA . ASP A 1 94 ? -8.149 -2.994 2.709 1.00 89.75 94 ASP A CA 1
ATOM 761 C C . ASP A 1 94 ? -8.051 -4.100 1.652 1.00 89.75 94 ASP A C 1
ATOM 763 O O . ASP A 1 94 ? -7.381 -3.960 0.628 1.00 89.75 94 ASP A O 1
ATOM 767 N N . ALA A 1 95 ? -8.762 -5.209 1.870 1.00 88.38 95 ALA A N 1
ATOM 768 C CA . ALA A 1 95 ? -8.761 -6.362 0.969 1.00 88.38 95 ALA A CA 1
ATOM 769 C C . ALA A 1 95 ? -9.188 -6.038 -0.479 1.00 88.38 95 ALA A C 1
ATOM 771 O O . ALA A 1 95 ? -8.960 -6.843 -1.378 1.00 88.38 95 ALA A O 1
ATOM 772 N N . ARG A 1 96 ? -9.808 -4.877 -0.738 1.00 86.81 96 ARG A N 1
ATOM 773 C CA . ARG A 1 96 ? -10.155 -4.443 -2.103 1.00 86.81 96 ARG A CA 1
ATOM 774 C C . ARG A 1 96 ? -8.911 -4.039 -2.875 1.00 86.81 96 ARG A C 1
ATOM 776 O O . ARG A 1 96 ? -8.785 -4.411 -4.032 1.00 86.81 96 ARG A O 1
ATOM 783 N N . ASP A 1 97 ? -7.980 -3.367 -2.206 1.00 88.88 97 ASP A N 1
ATOM 784 C CA . ASP A 1 97 ? -6.705 -2.973 -2.798 1.00 88.88 97 ASP A CA 1
ATOM 785 C C . ASP A 1 97 ? -5.863 -4.191 -3.196 1.00 88.88 97 ASP A C 1
ATOM 787 O O . ASP A 1 97 ? -5.170 -4.150 -4.208 1.00 88.88 97 ASP A O 1
ATOM 791 N N . LEU A 1 98 ? -5.967 -5.297 -2.447 1.00 88.25 98 LEU A N 1
ATOM 792 C CA . LEU A 1 98 ? -5.315 -6.562 -2.799 1.00 88.25 98 LEU A CA 1
ATOM 793 C C . LEU A 1 98 ? -5.890 -7.192 -4.075 1.00 88.25 98 LEU A C 1
ATOM 795 O O . LEU A 1 98 ? -5.155 -7.812 -4.841 1.00 88.25 98 LEU A O 1
ATOM 799 N N . ARG A 1 99 ? -7.185 -6.997 -4.355 1.00 84.88 99 ARG A N 1
ATOM 800 C CA . ARG A 1 99 ? -7.799 -7.493 -5.598 1.00 84.88 99 ARG A CA 1
ATOM 801 C C . ARG A 1 99 ? -7.287 -6.767 -6.839 1.00 84.88 99 ARG A C 1
ATOM 803 O O . ARG A 1 99 ? -7.259 -7.377 -7.904 1.00 84.88 99 ARG A O 1
ATOM 810 N N . ASP A 1 100 ? -6.849 -5.516 -6.693 1.00 81.81 100 ASP A N 1
ATOM 811 C CA . ASP A 1 100 ? -6.277 -4.731 -7.792 1.00 81.81 100 ASP A CA 1
ATOM 812 C C . ASP A 1 100 ? -4.852 -5.183 -8.165 1.00 81.81 100 ASP A C 1
ATOM 814 O O . ASP A 1 100 ? -4.422 -4.966 -9.295 1.00 81.81 100 ASP A O 1
ATOM 818 N N . VAL A 1 101 ? -4.108 -5.789 -7.228 1.00 80.81 101 VAL A N 1
ATOM 819 C CA . VAL A 1 101 ? -2.697 -6.204 -7.412 1.00 80.81 101 VAL A CA 1
ATOM 820 C C . VAL A 1 101 ? -2.505 -7.709 -7.613 1.00 80.81 101 VAL A C 1
ATOM 822 O O . VAL A 1 101 ? -1.412 -8.153 -7.969 1.00 80.81 101 VAL A O 1
ATOM 825 N N . GLY A 1 102 ? -3.557 -8.502 -7.409 1.00 76.12 102 GLY A N 1
ATOM 826 C CA . GLY A 1 102 ? -3.520 -9.952 -7.571 1.00 76.12 102 GLY A CA 1
ATOM 827 C C . GLY A 1 102 ? -2.720 -10.676 -6.480 1.00 76.12 102 GLY A C 1
ATOM 828 O O . GLY A 1 102 ? -2.474 -10.156 -5.395 1.00 76.12 102 GLY A O 1
ATOM 829 N N . SER A 1 103 ? -2.319 -11.916 -6.767 1.00 74.06 103 SER A N 1
ATOM 830 C CA . SER A 1 103 ? -1.804 -12.881 -5.778 1.00 74.06 103 SER A CA 1
ATOM 831 C C . SER A 1 103 ? -0.342 -12.692 -5.361 1.00 74.06 103 SER A C 1
ATOM 833 O O . SER A 1 103 ? 0.149 -13.427 -4.510 1.00 74.06 103 SER A O 1
ATOM 835 N N . SER A 1 104 ? 0.379 -11.733 -5.943 1.00 79.19 104 SER A N 1
ATOM 836 C CA . SER A 1 104 ? 1.819 -11.570 -5.692 1.00 79.19 104 SER A CA 1
ATOM 837 C C . SER A 1 104 ? 2.165 -10.642 -4.530 1.00 79.19 104 SER A C 1
ATOM 839 O O . SER A 1 104 ? 3.332 -10.544 -4.141 1.00 79.19 104 SER A O 1
ATOM 841 N N . CYS A 1 105 ? 1.169 -9.970 -3.955 1.00 86.19 105 CYS A N 1
ATOM 842 C CA . CYS A 1 105 ? 1.342 -9.153 -2.765 1.00 86.19 105 CYS A CA 1
ATOM 843 C C . CYS A 1 105 ? 1.329 -10.037 -1.507 1.00 86.19 105 CYS A C 1
ATOM 845 O O . CYS A 1 105 ? 0.431 -10.854 -1.326 1.00 86.19 105 CYS A O 1
ATOM 847 N N . SER A 1 106 ? 2.322 -9.868 -0.634 1.00 88.56 106 SER A N 1
ATOM 848 C CA . SER A 1 106 ? 2.465 -10.613 0.629 1.00 88.56 106 SER A CA 1
ATOM 849 C C . SER A 1 106 ? 1.514 -10.159 1.736 1.00 88.56 106 SER A C 1
ATOM 851 O O . SER A 1 106 ? 1.324 -10.893 2.702 1.00 88.56 106 SER A O 1
ATOM 853 N N . PHE A 1 107 ? 0.933 -8.963 1.619 1.00 90.62 107 PHE A N 1
ATOM 854 C CA . PHE A 1 107 ? 0.007 -8.440 2.618 1.00 90.62 107 PHE A CA 1
ATOM 855 C C . PHE A 1 107 ? -1.282 -9.259 2.676 1.00 90.62 107 PHE A C 1
ATOM 857 O O . PHE A 1 107 ? -1.830 -9.670 1.650 1.00 90.62 107 PHE A O 1
ATOM 864 N N . ARG A 1 108 ? -1.798 -9.438 3.892 1.00 90.81 108 ARG A N 1
ATOM 865 C CA . ARG A 1 108 ? -3.072 -10.106 4.171 1.00 90.81 108 ARG A CA 1
ATOM 866 C C . ARG A 1 108 ? -3.874 -9.289 5.177 1.00 90.81 108 ARG A C 1
ATOM 868 O O . ARG A 1 108 ? -3.319 -8.456 5.887 1.00 90.81 108 ARG A O 1
ATOM 875 N N . PHE A 1 109 ? -5.183 -9.504 5.201 1.00 89.19 109 PHE A N 1
ATOM 876 C CA . PHE A 1 109 ? -6.063 -8.912 6.204 1.00 89.19 109 PHE A CA 1
ATOM 877 C C . PHE A 1 109 ? -6.721 -10.038 6.984 1.00 89.19 109 PHE A C 1
ATOM 879 O O . PHE A 1 109 ? -7.360 -10.894 6.367 1.00 89.19 109 PHE A O 1
ATOM 886 N N . SER A 1 110 ? -6.574 -10.023 8.306 1.00 83.69 110 SER A N 1
ATOM 887 C CA . SER A 1 110 ? -7.390 -10.862 9.176 1.00 83.69 110 SER A CA 1
ATOM 888 C C . SER A 1 110 ? -8.844 -10.399 9.099 1.00 83.69 110 SER A C 1
ATOM 890 O O . SER A 1 110 ? -9.153 -9.208 8.942 1.00 83.69 110 SER A O 1
ATOM 892 N N . GLU A 1 111 ? -9.757 -11.367 9.134 1.00 69.00 111 GLU A N 1
ATOM 893 C CA . GLU A 1 111 ? -11.185 -11.087 9.163 1.00 69.00 111 GLU A CA 1
ATOM 894 C C . GLU A 1 111 ? -11.472 -10.208 10.391 1.00 69.00 111 GLU A C 1
ATOM 896 O O . GLU A 1 111 ? -10.864 -10.421 11.446 1.00 69.00 111 GLU A O 1
ATOM 901 N N . PRO A 1 112 ? -12.323 -9.165 10.285 1.00 63.50 112 PRO A N 1
ATOM 902 C CA . PRO A 1 112 ? -12.729 -8.449 11.485 1.00 63.50 112 PRO A CA 1
ATOM 903 C C . PRO A 1 112 ? -13.255 -9.483 12.483 1.00 63.50 112 PRO A C 1
ATOM 905 O O . PRO A 1 112 ? -13.964 -10.393 12.042 1.00 63.50 112 PRO A O 1
ATOM 908 N N . PRO A 1 113 ? -12.943 -9.366 13.790 1.00 52.31 113 PRO A N 1
ATOM 909 C CA . PRO A 1 113 ? -13.588 -10.219 14.772 1.00 52.31 113 PRO A CA 1
ATOM 910 C C . PRO A 1 113 ? -15.081 -10.107 14.494 1.00 52.31 113 PRO A C 1
ATOM 912 O O . PRO A 1 113 ? -15.622 -8.993 14.468 1.00 52.31 113 PRO A O 1
ATOM 915 N N . SER A 1 114 ? -15.718 -11.237 14.165 1.00 48.97 114 SER A N 1
ATOM 916 C CA . SER A 1 114 ? -17.167 -11.275 14.004 1.00 48.97 114 SER A CA 1
ATOM 917 C C . SER A 1 114 ? -17.745 -10.543 15.208 1.00 48.97 114 SER A C 1
ATOM 919 O O . SER A 1 114 ? -17.198 -10.755 16.300 1.00 48.97 114 SER A O 1
ATOM 921 N N . PRO A 1 115 ? -18.776 -9.688 15.066 1.00 53.66 115 PRO A N 1
ATOM 922 C CA . PRO A 1 115 ? -19.418 -9.136 16.246 1.00 53.66 115 PRO A CA 1
ATOM 923 C C . PRO A 1 115 ? -19.703 -10.327 17.150 1.00 53.66 115 PRO A C 1
ATOM 925 O O . PRO A 1 115 ? -20.394 -11.254 16.721 1.00 53.66 115 PRO A O 1
ATOM 928 N N . VAL A 1 116 ? -19.052 -10.367 18.320 1.00 52.97 116 VAL A N 1
ATOM 929 C CA . VAL A 1 116 ? -19.288 -11.417 19.305 1.00 52.97 116 VAL A CA 1
ATOM 930 C C . VAL A 1 116 ? -20.793 -11.407 19.454 1.00 52.97 116 VAL A C 1
ATOM 932 O O . VAL A 1 116 ? -21.356 -10.374 19.831 1.00 52.97 116 VAL A O 1
ATOM 935 N N . ARG A 1 117 ? -21.461 -12.488 19.027 1.00 50.72 117 ARG A N 1
ATOM 936 C CA . ARG A 1 117 ? -22.885 -12.630 19.298 1.00 50.72 117 ARG A CA 1
ATOM 937 C C . ARG A 1 117 ? -22.948 -12.556 20.811 1.00 50.72 117 ARG A C 1
ATOM 939 O O . ARG A 1 117 ? -22.474 -13.473 21.477 1.00 50.72 117 ARG A O 1
ATOM 946 N N . ARG A 1 118 ? -23.427 -11.432 21.354 1.00 51.41 118 ARG A N 1
ATOM 947 C CA . ARG A 1 118 ? -23.849 -11.421 22.749 1.00 51.41 118 ARG A CA 1
ATOM 948 C C . ARG A 1 118 ? -24.799 -12.611 22.860 1.00 51.41 118 ARG A C 1
ATOM 950 O O . ARG A 1 118 ? -25.669 -12.704 21.988 1.00 51.41 118 ARG A O 1
ATOM 957 N N . PRO A 1 119 ? -24.597 -13.537 23.810 1.00 53.94 119 PRO A N 1
ATOM 958 C CA . PRO A 1 119 ? -25.562 -14.603 24.013 1.00 53.94 119 PRO A CA 1
ATOM 959 C C . PRO A 1 119 ? -26.947 -13.954 24.102 1.00 53.94 119 PRO A C 1
ATOM 961 O O . PRO A 1 119 ? -27.145 -12.981 24.837 1.00 53.94 119 PRO A O 1
ATOM 964 N N . GLU A 1 120 ? -27.858 -14.399 23.236 1.00 46.59 120 GLU A N 1
ATOM 965 C CA . GLU A 1 120 ? -29.237 -13.923 23.198 1.00 46.59 120 GLU A CA 1
ATOM 966 C C . GLU A 1 120 ? -29.859 -14.253 24.556 1.00 46.59 120 GLU A C 1
ATOM 968 O O . GLU A 1 120 ? -30.177 -15.402 24.838 1.00 46.59 120 GLU A O 1
ATOM 973 N N . GLY A 1 121 ? -29.931 -13.257 25.439 1.00 57.12 121 GLY A N 1
ATOM 974 C CA . GLY A 1 121 ? -30.415 -13.442 26.807 1.00 57.12 121 GLY A CA 1
ATOM 975 C C . GLY A 1 121 ? -29.729 -12.571 27.855 1.00 57.12 121 GLY A C 1
ATOM 976 O O . GLY A 1 121 ? -30.313 -12.335 28.907 1.00 57.12 121 GLY A O 1
ATOM 977 N N . GLU A 1 122 ? -28.542 -12.023 27.581 1.00 54.34 122 GLU A N 1
ATOM 978 C CA . GLU A 1 122 ? -27.848 -11.187 28.565 1.00 54.34 122 GLU A CA 1
ATOM 979 C C . GLU A 1 122 ? -28.229 -9.712 28.381 1.00 54.34 122 GLU A C 1
ATOM 981 O O . GLU A 1 122 ? -27.747 -8.993 27.491 1.00 54.34 122 GLU A O 1
ATOM 986 N N . LEU A 1 123 ? -29.192 -9.278 29.199 1.00 58.56 123 LEU A N 1
ATOM 987 C CA . LEU A 1 123 ? -29.611 -7.885 29.272 1.00 58.56 123 LEU A CA 1
ATOM 988 C C . LEU A 1 123 ? -28.406 -7.007 29.654 1.00 58.56 123 LEU A C 1
ATOM 990 O O . LEU A 1 123 ? -27.586 -7.405 30.481 1.00 58.56 123 LEU A O 1
ATOM 994 N N . PRO A 1 124 ? -28.270 -5.802 29.073 1.00 60.88 124 PRO A N 1
ATOM 995 C CA . PRO A 1 124 ? -27.207 -4.882 29.459 1.00 60.88 124 PRO A CA 1
ATOM 996 C C . PRO A 1 124 ? -27.267 -4.579 30.962 1.00 60.88 124 PRO A C 1
ATOM 998 O O . PRO A 1 124 ? -28.357 -4.406 31.491 1.00 60.88 124 PRO A O 1
ATOM 1001 N N . VAL A 1 125 ? -26.116 -4.421 31.626 1.00 61.91 125 VAL A N 1
ATOM 1002 C CA . VAL A 1 125 ? -26.013 -4.134 33.079 1.00 61.91 125 VAL A CA 1
ATOM 1003 C C . VAL A 1 125 ? -26.763 -2.859 33.504 1.00 61.91 125 VAL A C 1
ATOM 1005 O O . VAL A 1 125 ? -27.137 -2.706 34.661 1.00 61.91 125 VAL A O 1
ATOM 1008 N N . TRP A 1 126 ? -27.017 -1.942 32.566 1.00 60.62 126 TRP A N 1
ATOM 1009 C CA . TRP A 1 126 ? -27.819 -0.736 32.793 1.00 60.62 126 TRP A CA 1
ATOM 1010 C C . TRP A 1 126 ? -29.335 -0.963 32.658 1.00 60.62 126 TRP A C 1
ATOM 1012 O O . TRP A 1 126 ? -30.109 -0.026 32.845 1.00 60.62 126 TRP A O 1
ATOM 1022 N N . SER A 1 127 ? -29.783 -2.176 32.319 1.00 63.81 127 SER A N 1
ATOM 1023 C CA . SER A 1 127 ? -31.202 -2.507 32.242 1.00 63.81 127 SER A CA 1
ATOM 1024 C C . SER A 1 127 ? -31.808 -2.559 33.649 1.00 63.81 127 SER A C 1
ATOM 1026 O O . SER A 1 127 ? -31.296 -3.268 34.517 1.00 63.81 127 SER A O 1
ATOM 1028 N N . PRO A 1 128 ? -32.948 -1.895 33.896 1.00 62.41 128 PRO A N 1
ATOM 1029 C CA . PRO A 1 128 ? -33.664 -2.025 35.165 1.00 62.41 128 PRO A CA 1
ATOM 1030 C C . PRO A 1 128 ? -34.052 -3.479 35.494 1.00 62.41 128 PRO A C 1
ATOM 1032 O O . PRO A 1 128 ? -34.188 -3.834 36.659 1.00 62.41 128 PRO A O 1
ATOM 1035 N N . ALA A 1 129 ? -34.183 -4.343 34.481 1.00 59.03 129 ALA A N 1
ATOM 1036 C CA . ALA A 1 129 ? -34.559 -5.744 34.653 1.00 59.03 129 ALA A CA 1
ATOM 1037 C C . ALA A 1 129 ? -33.424 -6.635 35.206 1.00 59.03 129 ALA A C 1
ATOM 1039 O O . ALA A 1 129 ? -33.713 -7.627 35.873 1.00 59.03 129 ALA A O 1
ATOM 1040 N N . SER A 1 130 ? -32.142 -6.277 35.028 1.00 57.66 130 SER A N 1
ATOM 1041 C CA . SER A 1 130 ? -31.026 -7.023 35.647 1.00 57.66 130 SER A CA 1
ATOM 1042 C C . SER A 1 130 ? -30.926 -6.818 37.166 1.00 57.66 130 SER A C 1
ATOM 1044 O O . SER A 1 130 ? -30.365 -7.662 37.862 1.00 57.66 130 SER A O 1
ATOM 1046 N N . LEU A 1 131 ? -31.508 -5.735 37.696 1.00 54.47 131 LEU A N 1
ATOM 1047 C CA . LEU A 1 131 ? -31.609 -5.480 39.140 1.00 54.47 131 LEU A CA 1
ATOM 1048 C C . LEU A 1 131 ? -32.608 -6.416 39.833 1.00 54.47 131 LEU A C 1
ATOM 1050 O O . LEU A 1 131 ? -32.405 -6.749 40.993 1.00 54.47 131 LEU A O 1
ATOM 1054 N N . ILE A 1 132 ? -33.638 -6.874 39.115 1.00 59.34 132 ILE A N 1
ATOM 1055 C CA . ILE A 1 132 ? -34.670 -7.780 39.641 1.00 59.34 132 ILE A CA 1
ATOM 1056 C C . ILE A 1 132 ? -34.144 -9.222 39.725 1.00 59.34 132 ILE A C 1
ATOM 1058 O O . ILE A 1 132 ? -34.451 -9.941 40.668 1.00 59.34 132 ILE A O 1
ATOM 1062 N N . TYR A 1 133 ? -33.310 -9.648 38.770 1.00 49.12 133 TYR A N 1
ATOM 1063 C CA . TYR A 1 133 ? -32.770 -11.014 38.744 1.00 49.12 133 TYR A CA 1
ATOM 1064 C C . TYR A 1 133 ? -31.782 -11.290 39.892 1.00 49.12 133 TYR A C 1
ATOM 1066 O O . TYR A 1 133 ? -31.697 -12.404 40.399 1.00 49.12 133 TYR A O 1
ATOM 1074 N N . ARG A 1 134 ? -31.044 -10.267 40.343 1.00 50.12 134 ARG A N 1
ATOM 1075 C CA . ARG A 1 134 ? -30.005 -10.417 41.375 1.00 50.12 134 ARG A CA 1
ATOM 1076 C C . ARG A 1 134 ? -30.558 -10.497 42.803 1.00 50.12 134 ARG A C 1
ATOM 1078 O O . ARG A 1 134 ? -29.844 -10.941 43.696 1.00 50.12 134 ARG A O 1
ATOM 1085 N N . SER A 1 135 ? -31.803 -10.085 43.021 1.00 52.44 135 SER A N 1
ATOM 1086 C CA . SER A 1 135 ? -32.474 -10.122 44.325 1.00 52.44 135 SER A CA 1
ATOM 1087 C C . SER A 1 135 ? -33.240 -11.423 44.596 1.00 52.44 135 SER A C 1
ATOM 1089 O O . SER A 1 135 ? -33.726 -11.594 45.707 1.00 52.44 135 SER A O 1
ATOM 1091 N N . GLY A 1 136 ? -33.326 -12.347 43.631 1.00 46.69 136 GLY A N 1
ATOM 1092 C CA . GLY A 1 136 ? -34.054 -13.617 43.781 1.00 46.69 136 GLY A CA 1
ATOM 1093 C C . GLY A 1 136 ? -33.207 -14.849 44.128 1.00 46.69 136 GLY A C 1
ATOM 1094 O O . GLY A 1 136 ? -33.757 -15.939 44.200 1.00 46.69 136 GLY A O 1
ATOM 1095 N N . ALA A 1 137 ? -31.886 -14.720 44.306 1.00 50.31 137 ALA A N 1
ATOM 1096 C CA . ALA A 1 137 ? -30.969 -15.865 44.424 1.00 50.31 137 ALA A CA 1
ATOM 1097 C C . ALA A 1 137 ? -30.446 -16.129 45.850 1.00 50.31 137 ALA A C 1
ATOM 1099 O O . ALA A 1 137 ? -29.363 -16.688 46.004 1.00 50.31 137 ALA A O 1
ATOM 1100 N N . HIS A 1 138 ? -31.161 -15.707 46.896 1.00 39.91 138 HIS A N 1
ATOM 1101 C CA . HIS A 1 138 ? -30.714 -15.934 48.273 1.00 39.91 138 HIS A CA 1
ATOM 1102 C C . HIS A 1 138 ? -31.852 -16.354 49.200 1.00 39.91 138 HIS A C 1
ATOM 1104 O O . HIS A 1 138 ? -32.134 -15.676 50.178 1.00 39.91 138 HIS A O 1
ATOM 1110 N N . GLU A 1 139 ? -32.491 -17.480 48.900 1.00 49.62 139 GLU A N 1
ATOM 1111 C CA . GLU A 1 139 ? -33.309 -18.219 49.8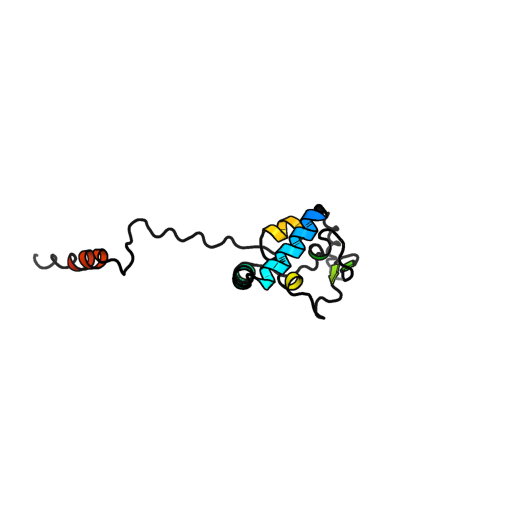61 1.00 49.62 139 GLU A CA 1
ATOM 1112 C C . GLU A 1 139 ? -33.357 -19.683 49.411 1.00 49.62 139 GLU A C 1
ATOM 1114 O O . GLU A 1 139 ? -34.002 -19.994 48.420 1.00 49.62 139 GLU A O 1
ATOM 1119 N N . THR A 1 140 ? -32.585 -20.519 50.115 1.00 48.66 140 THR A N 1
ATOM 1120 C CA . THR A 1 140 ? -32.763 -21.950 50.449 1.00 48.66 140 THR A CA 1
ATOM 1121 C C . THR A 1 140 ? -31.426 -22.680 50.351 1.00 48.66 140 THR A C 1
ATOM 1123 O O . THR A 1 140 ? -31.057 -23.127 49.274 1.00 48.66 140 THR A O 1
ATOM 1126 N N . GLU A 1 141 ? -30.714 -22.778 51.474 1.00 44.69 141 GLU A N 1
ATOM 1127 C CA . GLU A 1 141 ? -29.863 -23.924 51.840 1.00 44.69 141 GLU A CA 1
ATOM 1128 C C . GLU A 1 141 ? -29.365 -23.704 53.281 1.00 44.69 141 GLU A C 1
ATOM 1130 O O . GLU A 1 141 ? -28.233 -23.302 53.542 1.00 44.69 141 GLU A O 1
ATOM 1135 N N . ALA A 1 142 ? -30.273 -23.901 54.237 1.00 45.16 142 ALA A N 1
ATOM 1136 C CA . ALA A 1 142 ? -29.950 -24.158 55.634 1.00 45.16 142 ALA A CA 1
ATOM 1137 C C . ALA A 1 142 ? -30.995 -25.141 56.181 1.00 45.16 142 ALA A C 1
ATOM 1139 O O . ALA A 1 142 ? -32.185 -24.904 55.994 1.00 45.16 142 ALA A O 1
ATOM 1140 N N . GLU A 1 143 ? -30.506 -26.193 56.849 1.00 43.97 143 GLU A N 1
ATOM 1141 C CA . GLU A 1 143 ? -31.237 -27.338 57.434 1.00 43.97 143 GLU A CA 1
ATOM 1142 C C . GLU A 1 143 ? -31.709 -28.355 56.369 1.00 43.97 143 GLU A C 1
ATOM 1144 O O . GLU A 1 143 ? -32.324 -27.987 55.380 1.00 43.97 143 GLU A O 1
ATOM 1149 N N . GLU A 1 144 ? -31.378 -29.649 56.411 1.00 43.84 144 GLU A N 1
ATOM 1150 C CA . GLU A 1 144 ? -31.347 -30.593 57.536 1.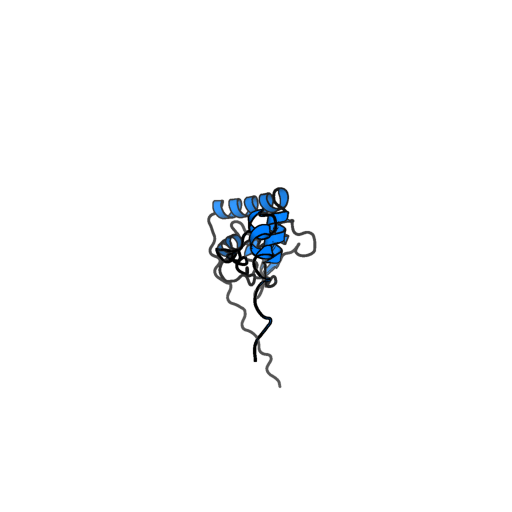00 43.84 144 GLU A CA 1
ATOM 1151 C C . GLU A 1 144 ? -30.362 -31.760 57.265 1.00 43.84 144 GLU A C 1
ATOM 1153 O O . GLU A 1 144 ? -30.203 -32.174 56.114 1.00 43.84 144 GLU A O 1
ATOM 1158 N N . GLY A 1 145 ? -29.788 -32.350 58.327 1.00 38.25 145 GLY A N 1
ATOM 1159 C CA . GLY A 1 145 ? -29.336 -33.756 58.338 1.00 38.25 145 GLY A CA 1
ATOM 1160 C C . GLY A 1 145 ? -27.885 -34.017 58.706 1.00 38.25 145 GLY A C 1
ATOM 1161 O O . GLY A 1 145 ? -27.119 -34.365 57.783 1.00 38.25 145 GLY A O 1
#

Mean predicted aligned error: 14.48 Å

Sequence (145 aa):
MNRENSVPPRPKPEVRRPSLWQSFAGKTRRAFLCLFRPSYVQKSIERREGECNMCGQCCRIGIDCPFLELHETHARCRIYHMGRPTPCQAFPIDARDLRDVGSSCSFRFSEPPSPVRRPEGELPVWSPASLIYRSGAHETEAEEG

Secondary structure (DSSP, 8-state):
------PPPPP--------HHHHHHHHHHHHHHHHH-HHHHHHHHHTEES------GGGSSSSPPTTEEE-SS-EEETTTTT---HHHHS-S-SHHHHHHHGGG---EEPPPPP-----TT---TT-HHHHHHTTSS--------

Radius of gyration: 26.2 Å; Cα contacts (8 Å, |Δi|>4): 126; chains: 1; bounding box: 67×46×75 Å

Foldseek 3Di:
DDDPPPPDQDPLPDQPADALVVLVVLLVVLVCCVVPPVVLLVVQVVQKDDDFPQSLQNQRHHNHNPQWDDDRRGIDGNCPPVDDDPSRVSPPSHVVSCVNRDDPGPMDGDDDPDPPPPPVPDDPPPDPVVVVVVVPPDDDDDDDD

Organism: NCBI:txid412449

pLDDT: mean 74.28, std 17.01, range [38.25, 92.19]

Solvent-accessible surface area (backbone atoms only — not comparable to full-atom values): 9283 Å² total; per-residue (Å²): 138,84,83,78,82,74,73,71,68,62,74,81,72,84,66,66,73,53,55,62,66,58,26,50,50,50,54,52,50,38,45,47,37,59,72,78,34,49,71,59,43,51,61,29,50,75,36,47,42,77,57,89,72,42,65,46,41,84,44,45,48,45,61,69,41,92,50,61,44,83,54,94,69,49,29,46,55,78,38,68,88,78,66,56,55,68,47,66,64,50,54,66,48,48,77,66,52,44,67,57,40,45,88,69,59,61,59,44,67,63,76,73,79,68,78,74,74,69,66,92,80,72,72,58,89,86,38,77,68,55,63,58,64,70,73,70,79,81,85,88,90,78,88,86,137